Protein AF-A0A5D4SRN9-F1 (afdb_monomer_lite)

Sequence (86 aa):
MSQYRLMNMIGIFIFGGIALLVVLQTDKAEKAIEAGAFAAVMAVIYFVLAAICEKNRSIFIPVIGVLAVLAVSMIFLQGFFFGSHH

Secondary structure (DSSP, 8-state):
--HHHHHHHHHHHHHHHHHHHHHHH--SHHHHHHHHHHHHHHHHHHHHHHHHHHH-HHHHHHHHHHHHHHHHHHHHHHHHHS----

Organism: NCBI:txid324767

pLDDT: mean 81.83, std 9.92, range [44.53, 92.44]

Structure (mmCIF, N/CA/C/O backbone):
data_AF-A0A5D4SRN9-F1
#
_entry.id   AF-A0A5D4SRN9-F1
#
loop_
_atom_site.group_PDB
_atom_site.id
_atom_site.type_symbol
_atom_site.label_atom_id
_atom_site.label_alt_id
_atom_site.label_comp_id
_atom_site.label_asym_id
_atom_site.label_entity_id
_atom_site.label_seq_id
_atom_site.pdbx_PDB_ins_code
_atom_site.Cartn_x
_atom_site.Cartn_y
_atom_site.Cartn_z
_atom_site.occupancy
_atom_site.B_iso_or_equiv
_atom_site.auth_seq_id
_atom_site.auth_comp_id
_atom_site.auth_asym_id
_atom_site.auth_atom_id
_atom_site.pdbx_PDB_model_num
ATOM 1 N N . MET A 1 1 ? -3.771 -12.710 19.931 1.00 58.09 1 MET A N 1
ATOM 2 C CA . MET A 1 1 ? -3.079 -11.805 18.980 1.00 58.09 1 MET A CA 1
ATOM 3 C C . MET A 1 1 ? -4.051 -10.680 18.635 1.00 58.09 1 MET A C 1
ATOM 5 O O . MET A 1 1 ? -5.206 -11.003 18.388 1.00 58.09 1 MET A O 1
ATOM 9 N N . SER A 1 2 ? -3.670 -9.396 18.714 1.00 77.25 2 SER A N 1
ATOM 10 C CA . SER A 1 2 ? -4.611 -8.304 18.390 1.00 77.25 2 SER A CA 1
ATOM 11 C C . SER A 1 2 ? -4.927 -8.296 16.890 1.00 77.25 2 SER A C 1
ATOM 13 O O . SER A 1 2 ? -4.074 -8.662 16.078 1.00 77.25 2 SER A O 1
ATOM 15 N N . GLN A 1 3 ? -6.146 -7.890 16.517 1.00 76.31 3 GLN A N 1
ATOM 16 C CA . GLN A 1 3 ? -6.566 -7.819 15.108 1.00 76.31 3 GLN A CA 1
ATOM 17 C C . GLN A 1 3 ? -5.641 -6.910 14.283 1.00 76.31 3 GLN A C 1
ATOM 19 O O . GLN A 1 3 ? -5.304 -7.246 13.151 1.00 76.31 3 GLN A O 1
ATOM 24 N N . TYR A 1 4 ? -5.133 -5.838 14.892 1.00 79.88 4 TYR A N 1
ATOM 25 C CA . TYR A 1 4 ? -4.129 -4.956 14.304 1.00 79.88 4 TYR A CA 1
ATOM 26 C C . TYR A 1 4 ? -2.805 -5.662 13.983 1.00 79.88 4 TYR A C 1
ATOM 28 O O . TYR A 1 4 ? -2.307 -5.573 12.862 1.00 79.88 4 TYR A O 1
ATOM 36 N N . ARG A 1 5 ? -2.253 -6.439 14.930 1.00 82.94 5 ARG A N 1
ATOM 37 C CA . ARG A 1 5 ? -1.023 -7.216 14.693 1.00 82.94 5 ARG A CA 1
ATOM 38 C C . ARG A 1 5 ? -1.192 -8.221 13.559 1.00 82.94 5 ARG A C 1
ATOM 40 O O . ARG A 1 5 ? -0.270 -8.389 12.768 1.00 82.94 5 ARG A O 1
ATOM 47 N N . LEU A 1 6 ? -2.352 -8.873 13.482 1.00 85.44 6 LEU A N 1
ATOM 48 C CA . LEU A 1 6 ? -2.651 -9.808 12.401 1.00 85.44 6 LEU A CA 1
ATOM 49 C C . LEU A 1 6 ? -2.706 -9.086 11.045 1.00 85.44 6 LEU A C 1
ATOM 51 O O . LEU A 1 6 ? -2.040 -9.521 10.109 1.00 85.44 6 LEU A O 1
ATOM 55 N N . MET A 1 7 ? -3.431 -7.964 10.949 1.00 85.62 7 MET A N 1
ATOM 56 C CA . MET A 1 7 ? -3.517 -7.179 9.710 1.00 85.62 7 MET A CA 1
ATOM 57 C C . MET A 1 7 ? -2.150 -6.650 9.268 1.00 85.62 7 MET A C 1
ATOM 59 O O . MET A 1 7 ? -1.818 -6.770 8.091 1.00 85.62 7 MET A O 1
ATOM 63 N N . ASN A 1 8 ? -1.320 -6.140 10.181 1.00 88.81 8 ASN A N 1
ATOM 64 C CA . ASN A 1 8 ? 0.024 -5.683 9.821 1.00 88.81 8 ASN A CA 1
ATOM 65 C C . ASN A 1 8 ? 0.912 -6.825 9.325 1.00 88.81 8 ASN A C 1
ATOM 67 O O . ASN A 1 8 ? 1.625 -6.648 8.343 1.00 88.81 8 ASN A O 1
ATOM 71 N N . MET A 1 9 ? 0.855 -7.998 9.959 1.00 89.50 9 MET A N 1
ATOM 72 C CA . MET A 1 9 ? 1.654 -9.151 9.541 1.00 89.50 9 MET A CA 1
ATOM 73 C C . MET A 1 9 ? 1.251 -9.643 8.143 1.00 89.50 9 MET A C 1
ATOM 75 O O . MET A 1 9 ? 2.120 -9.907 7.315 1.00 89.50 9 MET A O 1
ATOM 79 N N . ILE A 1 10 ? -0.056 -9.692 7.860 1.00 89.69 10 ILE A N 1
ATOM 80 C CA . ILE A 1 10 ? -0.588 -10.004 6.525 1.00 89.69 10 ILE A CA 1
ATOM 81 C C . ILE A 1 10 ? -0.130 -8.951 5.508 1.00 89.69 10 ILE A C 1
ATOM 83 O O . ILE A 1 10 ? 0.356 -9.307 4.439 1.00 89.69 10 ILE A O 1
ATOM 87 N N . GLY A 1 11 ? -0.223 -7.664 5.854 1.00 88.31 11 GLY A N 1
ATOM 88 C CA . GLY A 1 11 ? 0.206 -6.566 4.986 1.00 88.31 11 GLY A CA 1
ATOM 89 C C . GLY A 1 11 ? 1.685 -6.652 4.623 1.00 88.31 11 GLY A C 1
ATOM 90 O O . GLY A 1 11 ? 2.031 -6.578 3.449 1.00 88.31 11 GLY A O 1
ATOM 91 N N . ILE A 1 12 ? 2.555 -6.880 5.609 1.00 90.81 12 ILE A N 1
ATOM 92 C CA . ILE A 1 12 ? 3.999 -7.042 5.385 1.00 90.81 12 ILE A CA 1
ATOM 93 C C . ILE A 1 12 ? 4.274 -8.204 4.424 1.00 90.81 12 ILE A C 1
ATOM 95 O O . ILE A 1 12 ? 5.063 -8.047 3.496 1.00 90.81 12 ILE A O 1
ATOM 99 N N . PHE A 1 13 ? 3.605 -9.346 4.605 1.00 92.06 13 PHE A N 1
ATOM 100 C CA . PHE A 1 13 ? 3.771 -10.497 3.716 1.00 92.06 13 PHE A CA 1
ATOM 101 C C . PHE A 1 13 ? 3.300 -10.211 2.286 1.00 92.06 13 PHE A C 1
ATOM 103 O O . PHE A 1 13 ? 4.015 -10.519 1.335 1.00 92.06 13 PHE A O 1
ATOM 110 N N . ILE A 1 14 ? 2.123 -9.600 2.127 1.00 92.19 14 ILE A N 1
ATOM 111 C CA . ILE A 1 14 ? 1.549 -9.295 0.811 1.00 92.19 14 ILE A CA 1
ATOM 112 C C . ILE A 1 14 ? 2.403 -8.257 0.081 1.00 92.19 14 ILE A C 1
ATOM 114 O O . ILE A 1 14 ? 2.864 -8.518 -1.027 1.00 92.19 14 ILE A O 1
ATOM 118 N N . PHE A 1 15 ? 2.652 -7.095 0.689 1.00 92.44 15 PHE A N 1
ATOM 119 C CA . PHE A 1 15 ? 3.389 -6.014 0.029 1.00 92.44 15 PHE A CA 1
ATOM 120 C C . PHE A 1 15 ? 4.876 -6.328 -0.129 1.00 92.44 15 PHE A C 1
ATOM 122 O O . PHE A 1 15 ? 5.466 -5.931 -1.129 1.00 92.44 15 PHE A O 1
ATOM 129 N N . GLY A 1 16 ? 5.470 -7.095 0.790 1.00 89.50 16 GLY A N 1
ATOM 130 C CA . GLY A 1 16 ? 6.817 -7.637 0.613 1.00 89.50 16 GLY A CA 1
ATOM 131 C C . GLY A 1 16 ? 6.895 -8.591 -0.581 1.00 89.50 16 GLY A C 1
ATOM 132 O O . 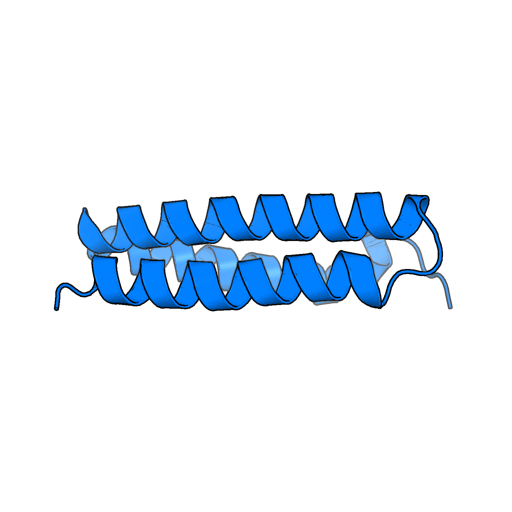GLY A 1 16 ? 7.802 -8.474 -1.402 1.00 89.50 16 GLY A O 1
ATOM 133 N N . GLY A 1 17 ? 5.907 -9.479 -0.732 1.00 89.25 17 GLY A N 1
ATOM 134 C CA . GLY A 1 17 ? 5.788 -10.350 -1.901 1.00 89.25 17 GLY A CA 1
ATOM 135 C C . GLY A 1 17 ? 5.603 -9.566 -3.201 1.00 89.25 17 GLY A C 1
ATOM 136 O O . GLY A 1 17 ? 6.298 -9.833 -4.175 1.00 89.25 17 GLY A O 1
ATOM 137 N N . ILE A 1 18 ? 4.731 -8.554 -3.211 1.00 89.69 18 ILE A N 1
ATOM 138 C CA . ILE A 1 18 ? 4.515 -7.685 -4.378 1.00 89.69 18 ILE A CA 1
ATOM 139 C C . ILE A 1 18 ? 5.795 -6.929 -4.741 1.00 89.69 18 ILE A C 1
ATOM 141 O O . ILE A 1 18 ? 6.163 -6.906 -5.909 1.00 89.69 18 ILE A O 1
ATOM 145 N N . ALA A 1 19 ? 6.509 -6.356 -3.769 1.00 87.50 19 ALA A N 1
ATOM 146 C CA . ALA A 1 19 ? 7.774 -5.670 -4.025 1.00 87.50 19 ALA A CA 1
ATOM 147 C C . ALA A 1 19 ? 8.809 -6.608 -4.667 1.00 87.50 19 ALA A C 1
ATOM 149 O O . ALA A 1 19 ? 9.485 -6.232 -5.622 1.00 87.50 19 ALA A O 1
ATOM 150 N N . LEU A 1 20 ? 8.885 -7.852 -4.189 1.00 88.75 20 LEU A N 1
ATOM 151 C CA . LEU A 1 20 ? 9.761 -8.872 -4.755 1.00 88.75 20 LEU A CA 1
ATOM 152 C C . LEU A 1 20 ? 9.346 -9.254 -6.187 1.00 88.75 20 LEU A C 1
ATOM 154 O O . LEU A 1 20 ? 10.201 -9.370 -7.061 1.00 88.75 20 LEU A O 1
ATOM 158 N N . LEU A 1 21 ? 8.043 -9.374 -6.458 1.00 87.75 21 LEU A N 1
ATOM 159 C CA . LEU A 1 21 ? 7.521 -9.622 -7.806 1.00 87.75 21 LEU A CA 1
ATOM 160 C C . LEU A 1 21 ? 7.806 -8.459 -8.763 1.00 87.75 21 LEU A C 1
ATOM 162 O O . LEU A 1 21 ? 8.209 -8.707 -9.894 1.00 87.75 21 LEU A O 1
ATOM 166 N N . VAL A 1 22 ? 7.669 -7.207 -8.314 1.00 87.38 22 VAL A N 1
ATOM 167 C CA . VAL A 1 22 ? 7.994 -6.019 -9.123 1.00 87.38 22 VAL A CA 1
ATOM 168 C C . VAL A 1 22 ? 9.461 -6.041 -9.551 1.00 87.38 22 VAL A C 1
ATOM 170 O O . VAL A 1 22 ? 9.759 -5.740 -10.704 1.00 87.38 22 VAL A O 1
ATOM 173 N N . VAL A 1 23 ? 10.375 -6.446 -8.667 1.00 85.00 23 VAL A N 1
ATOM 174 C CA . VAL A 1 23 ? 11.805 -6.549 -9.000 1.00 85.00 23 VAL A CA 1
ATOM 175 C C . VAL A 1 23 ? 12.095 -7.728 -9.934 1.0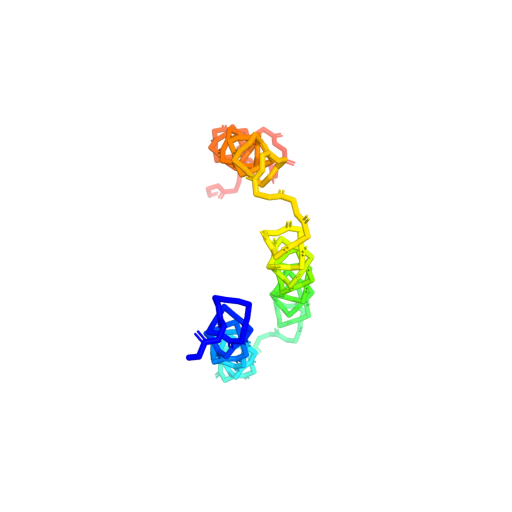0 85.00 23 VAL A C 1
ATOM 177 O O . VAL A 1 23 ? 12.897 -7.588 -10.850 1.00 85.00 23 VAL A O 1
ATOM 180 N N . LEU A 1 24 ? 11.459 -8.884 -9.720 1.00 84.50 24 LEU A N 1
ATOM 181 C CA . LEU A 1 24 ? 11.761 -10.104 -10.478 1.00 84.50 24 LEU A CA 1
ATOM 182 C C . LEU A 1 24 ? 11.081 -10.188 -11.849 1.00 84.50 24 LEU A C 1
ATOM 184 O O . LEU A 1 24 ? 11.615 -10.841 -12.738 1.00 84.50 24 LEU A O 1
ATOM 188 N N . GLN A 1 25 ? 9.893 -9.603 -12.010 1.00 83.88 25 GLN A N 1
ATOM 189 C CA . GLN A 1 25 ? 9.065 -9.789 -13.209 1.00 83.88 25 GLN A CA 1
ATOM 190 C C . GLN A 1 25 ? 9.098 -8.605 -14.175 1.00 83.88 25 GLN A C 1
ATOM 192 O O . GLN A 1 25 ? 8.555 -8.707 -15.275 1.00 83.88 25 GLN A O 1
ATOM 197 N N . THR A 1 26 ? 9.696 -7.476 -13.793 1.00 76.81 26 THR A N 1
ATOM 198 C CA . THR A 1 26 ? 9.611 -6.263 -14.608 1.00 76.81 26 THR A CA 1
ATOM 199 C C . THR A 1 26 ? 10.889 -6.033 -15.408 1.00 76.81 26 THR A C 1
ATOM 201 O O . THR A 1 26 ? 11.850 -5.458 -14.912 1.00 76.81 26 THR A O 1
ATOM 204 N N . ASP A 1 27 ? 10.872 -6.426 -16.684 1.00 69.69 27 ASP A N 1
ATOM 205 C CA . ASP A 1 27 ? 12.017 -6.294 -17.604 1.00 69.69 27 ASP A CA 1
ATOM 206 C C . ASP A 1 27 ? 12.387 -4.840 -17.960 1.00 69.69 27 ASP A C 1
ATOM 208 O O . ASP A 1 27 ? 13.494 -4.568 -18.426 1.00 69.69 27 ASP A O 1
ATOM 212 N N . LYS A 1 28 ? 11.472 -3.877 -17.768 1.00 77.88 28 LYS A N 1
ATOM 213 C CA . LYS A 1 28 ? 11.709 -2.451 -18.059 1.00 77.88 28 LYS A CA 1
ATOM 214 C C . LYS A 1 28 ? 11.729 -1.627 -16.779 1.00 77.88 28 LYS A C 1
ATOM 216 O O . LYS A 1 28 ? 10.726 -1.572 -16.073 1.00 77.88 28 LYS A O 1
ATOM 221 N N . ALA A 1 29 ? 12.824 -0.901 -16.548 1.00 72.75 29 ALA A N 1
ATOM 222 C CA . ALA A 1 29 ? 12.991 -0.040 -15.375 1.00 72.75 29 ALA A CA 1
ATOM 223 C C . ALA A 1 29 ? 11.848 0.982 -15.205 1.00 72.75 29 ALA A C 1
ATOM 225 O O . ALA A 1 29 ? 11.375 1.189 -14.096 1.00 72.75 29 ALA A O 1
ATOM 226 N N . GLU A 1 30 ? 11.349 1.558 -16.300 1.00 73.81 30 GLU A N 1
ATOM 227 C CA . GLU A 1 30 ? 10.215 2.496 -16.287 1.00 73.81 30 GLU A CA 1
ATOM 228 C C . GLU A 1 30 ? 8.933 1.849 -15.735 1.00 73.81 30 GLU A C 1
ATOM 230 O O . GLU A 1 30 ? 8.321 2.367 -14.803 1.00 73.81 30 GLU A O 1
ATOM 235 N N . LYS A 1 31 ? 8.594 0.643 -1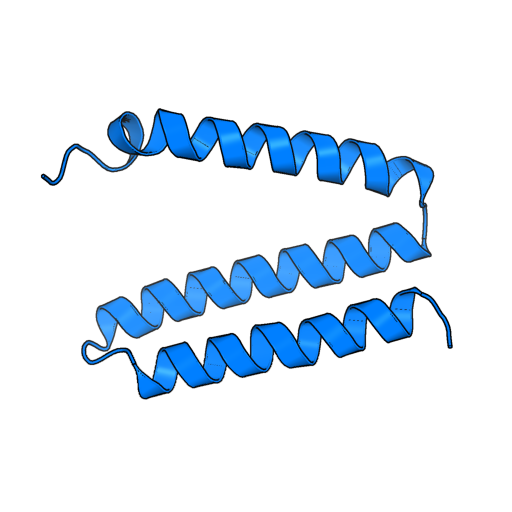6.210 1.00 74.06 31 LYS A N 1
ATOM 236 C CA . LYS A 1 31 ? 7.443 -0.118 -15.699 1.00 74.06 31 LYS A CA 1
ATOM 237 C C . LYS A 1 31 ? 7.643 -0.573 -14.253 1.00 74.06 31 LYS A C 1
ATOM 239 O O . LYS A 1 31 ? 6.674 -0.670 -13.506 1.00 74.06 31 LYS A O 1
ATOM 244 N N . ALA A 1 32 ? 8.885 -0.844 -13.852 1.00 77.81 32 ALA A N 1
ATOM 245 C CA . ALA A 1 32 ? 9.208 -1.242 -12.484 1.00 77.81 32 ALA A CA 1
ATOM 246 C C . ALA A 1 32 ? 9.005 -0.074 -11.510 1.00 77.81 32 ALA A C 1
ATOM 248 O O . ALA A 1 32 ? 8.506 -0.272 -10.403 1.00 77.81 32 ALA A O 1
ATOM 249 N N . ILE A 1 33 ? 9.344 1.146 -11.939 1.00 81.81 33 ILE A N 1
ATOM 250 C CA . ILE A 1 33 ? 9.130 2.372 -11.164 1.00 81.81 33 ILE A CA 1
ATOM 251 C C . ILE A 1 33 ? 7.633 2.653 -11.009 1.00 81.81 33 ILE A C 1
ATOM 253 O O . ILE A 1 33 ? 7.188 2.901 -9.892 1.00 81.81 33 ILE A O 1
ATOM 257 N N . GLU A 1 34 ? 6.842 2.558 -12.081 1.00 78.69 34 GLU A N 1
ATOM 258 C CA . GLU A 1 34 ? 5.385 2.753 -12.012 1.00 78.69 34 GLU A CA 1
ATOM 259 C C . GLU A 1 34 ? 4.701 1.706 -11.122 1.00 78.69 34 GLU A C 1
ATOM 261 O O . GLU A 1 34 ? 3.942 2.053 -10.214 1.00 78.69 34 GLU A O 1
ATOM 266 N N . ALA A 1 35 ? 5.006 0.422 -11.335 1.00 82.50 35 ALA A N 1
ATOM 267 C CA . ALA A 1 35 ? 4.438 -0.670 -10.548 1.00 82.50 35 ALA A CA 1
ATOM 268 C C . ALA A 1 35 ? 4.874 -0.601 -9.076 1.00 82.50 35 ALA A C 1
ATOM 270 O O . ALA A 1 35 ? 4.0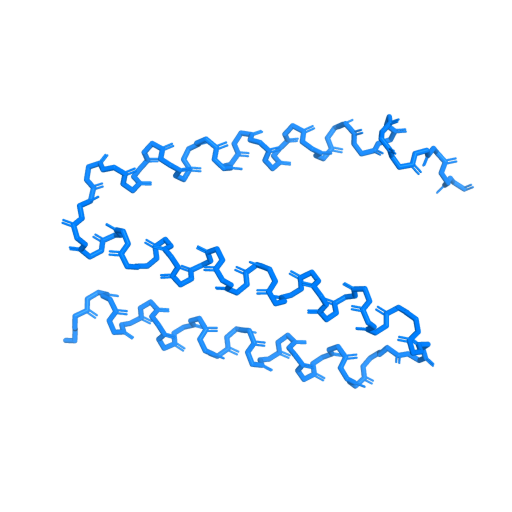64 -0.821 -8.174 1.00 82.50 35 ALA A O 1
ATOM 271 N N . GLY A 1 36 ? 6.136 -0.247 -8.821 1.00 84.88 36 GLY A N 1
ATOM 272 C CA . GLY A 1 36 ? 6.671 -0.046 -7.478 1.00 84.88 36 GLY A CA 1
ATOM 273 C C . GLY A 1 36 ? 6.025 1.140 -6.764 1.00 84.88 36 GLY A C 1
ATOM 274 O O . GLY A 1 36 ? 5.632 1.015 -5.604 1.00 84.88 36 GLY A O 1
ATOM 275 N N . ALA A 1 37 ? 5.846 2.268 -7.457 1.00 85.56 37 ALA A N 1
ATOM 276 C CA . ALA A 1 37 ? 5.160 3.440 -6.919 1.00 85.56 37 ALA A CA 1
ATOM 277 C C . ALA A 1 37 ? 3.696 3.125 -6.584 1.00 85.56 37 ALA A C 1
ATOM 279 O O . ALA A 1 37 ? 3.229 3.450 -5.492 1.00 85.56 37 ALA A O 1
ATOM 280 N N . PHE A 1 38 ? 2.991 2.422 -7.474 1.00 85.44 38 PHE A N 1
ATOM 281 C CA . PHE A 1 38 ? 1.626 1.971 -7.221 1.00 85.44 38 PHE A CA 1
ATOM 282 C C . PHE A 1 38 ? 1.549 1.037 -6.004 1.00 85.44 38 PHE A C 1
ATOM 284 O O . PHE A 1 38 ? 0.732 1.249 -5.105 1.00 85.44 38 PHE A O 1
ATOM 291 N N . ALA A 1 39 ? 2.438 0.044 -5.924 1.00 88.38 39 ALA A N 1
ATOM 292 C CA . ALA A 1 39 ? 2.502 -0.878 -4.794 1.00 88.38 39 ALA A CA 1
ATOM 293 C C . ALA A 1 39 ? 2.787 -0.153 -3.468 1.00 88.38 39 ALA A C 1
ATOM 2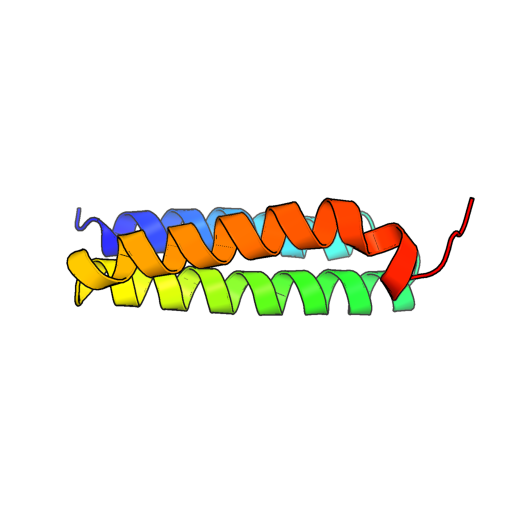95 O O . ALA A 1 39 ? 2.158 -0.460 -2.454 1.00 88.38 39 ALA A O 1
ATOM 296 N N . ALA A 1 40 ? 3.681 0.840 -3.473 1.00 88.88 40 ALA A N 1
ATOM 297 C CA . ALA A 1 40 ? 3.995 1.648 -2.299 1.00 88.88 40 ALA A CA 1
ATOM 298 C C . ALA A 1 40 ? 2.786 2.472 -1.823 1.00 88.88 40 ALA A C 1
ATOM 300 O O . ALA A 1 40 ? 2.475 2.475 -0.631 1.00 88.88 40 ALA A O 1
ATOM 301 N N . VAL A 1 41 ? 2.061 3.119 -2.742 1.00 90.31 41 VAL A N 1
ATOM 302 C CA . VAL A 1 41 ? 0.836 3.870 -2.415 1.00 90.31 41 VAL A CA 1
ATOM 303 C C . VAL A 1 41 ? -0.221 2.945 -1.809 1.00 90.31 41 VAL A C 1
ATOM 305 O O . VAL A 1 41 ? -0.799 3.259 -0.767 1.00 90.31 41 VAL A O 1
ATOM 308 N N . MET A 1 42 ? -0.430 1.770 -2.405 1.00 88.25 42 MET A N 1
ATOM 309 C CA . MET A 1 42 ? -1.381 0.783 -1.889 1.00 88.25 42 MET A CA 1
ATOM 310 C C . MET A 1 42 ? -0.983 0.251 -0.507 1.00 88.25 42 MET A C 1
ATOM 312 O O . MET A 1 42 ? -1.853 0.073 0.350 1.00 88.25 42 MET A O 1
ATOM 316 N N . ALA A 1 43 ? 0.315 0.057 -0.254 1.00 90.62 43 ALA A N 1
ATOM 317 C CA . ALA A 1 43 ? 0.819 -0.343 1.056 1.00 90.62 43 ALA A CA 1
ATOM 318 C C . ALA A 1 43 ? 0.491 0.706 2.124 1.00 90.62 43 ALA A C 1
ATOM 320 O O . ALA A 1 43 ? -0.028 0.367 3.189 1.00 90.62 43 ALA A O 1
ATOM 321 N N . VAL A 1 44 ? 0.724 1.989 1.827 1.00 92.44 44 VAL A N 1
ATOM 322 C CA . VAL A 1 44 ? 0.397 3.092 2.743 1.00 92.44 44 VAL A CA 1
ATOM 323 C C . VAL A 1 44 ? -1.098 3.113 3.059 1.00 92.44 44 VAL A C 1
ATOM 325 O O . VAL A 1 44 ? -1.467 3.146 4.234 1.00 92.44 44 VAL A O 1
ATOM 328 N N . ILE A 1 45 ? -1.961 3.026 2.042 1.00 90.25 45 ILE A N 1
ATOM 329 C CA . ILE A 1 45 ? -3.420 3.000 2.230 1.00 90.25 45 ILE A CA 1
ATOM 330 C C . ILE A 1 45 ? -3.829 1.828 3.132 1.00 90.25 45 ILE A C 1
ATOM 332 O O . ILE A 1 45 ? -4.623 2.007 4.057 1.00 90.25 45 ILE A O 1
ATOM 336 N N . TYR A 1 46 ? -3.255 0.642 2.914 1.00 90.50 46 TYR A N 1
ATOM 337 C CA . TYR A 1 46 ? -3.538 -0.537 3.726 1.00 90.50 46 TYR A CA 1
ATOM 338 C C . TYR A 1 46 ? -3.157 -0.349 5.201 1.00 90.50 46 TYR A C 1
ATOM 340 O O . TYR A 1 46 ? -3.972 -0.623 6.084 1.00 90.50 46 TYR A O 1
ATOM 348 N N . PHE A 1 47 ? -1.947 0.137 5.494 1.00 89.38 47 PHE A N 1
ATOM 349 C CA . PHE A 1 47 ? -1.504 0.328 6.880 1.00 89.38 47 PHE A CA 1
ATOM 350 C C . PHE A 1 47 ? -2.286 1.439 7.592 1.00 89.38 47 PHE A C 1
ATOM 352 O O . PHE A 1 47 ? -2.607 1.304 8.774 1.00 89.38 47 PHE A O 1
ATOM 359 N N . VAL A 1 48 ? -2.670 2.498 6.872 1.00 89.31 48 VAL A N 1
ATOM 360 C CA . VAL A 1 48 ? -3.567 3.538 7.396 1.00 89.31 48 VAL A CA 1
ATOM 361 C C . VAL A 1 48 ? -4.936 2.947 7.741 1.00 89.31 48 VAL A C 1
ATOM 363 O O . VAL A 1 48 ? -5.455 3.195 8.828 1.00 89.31 48 VAL A O 1
ATOM 366 N N . LEU A 1 49 ? -5.506 2.108 6.872 1.00 87.31 49 LEU A N 1
ATOM 367 C CA . LEU A 1 49 ? -6.767 1.412 7.141 1.00 87.31 49 LEU A CA 1
ATOM 368 C C . LEU A 1 49 ? -6.669 0.453 8.329 1.00 87.31 49 LEU A C 1
ATOM 370 O O . LEU A 1 49 ? -7.591 0.405 9.144 1.00 87.31 49 LEU A O 1
ATOM 374 N N . ALA A 1 50 ? -5.564 -0.283 8.458 1.00 87.00 50 ALA A N 1
ATOM 375 C CA . ALA A 1 50 ? -5.323 -1.165 9.597 1.00 87.00 50 ALA A CA 1
ATOM 376 C C . ALA A 1 50 ? -5.274 -0.373 10.917 1.00 87.00 50 ALA A C 1
ATOM 378 O O . ALA A 1 50 ? -5.894 -0.779 11.902 1.00 87.00 50 ALA A O 1
ATOM 379 N N . ALA A 1 51 ? -4.620 0.792 10.922 1.00 86.44 51 ALA A N 1
ATOM 380 C CA . ALA A 1 51 ? -4.586 1.688 12.077 1.00 86.44 51 ALA A CA 1
ATOM 381 C C . ALA A 1 51 ? -5.971 2.286 12.403 1.00 86.44 51 ALA A C 1
ATOM 383 O O . ALA A 1 51 ? -6.362 2.362 13.569 1.00 86.44 51 ALA A O 1
ATOM 384 N N . ILE A 1 52 ? -6.754 2.670 11.386 1.00 84.88 52 ILE A N 1
ATOM 385 C CA . ILE A 1 52 ? -8.134 3.156 11.570 1.00 84.88 52 ILE A CA 1
ATOM 386 C C . ILE A 1 52 ? -9.036 2.043 12.119 1.00 84.88 52 ILE A C 1
ATOM 388 O O . ILE A 1 52 ? -9.846 2.310 13.004 1.00 84.88 52 ILE A O 1
ATOM 392 N N . CYS A 1 53 ? -8.881 0.804 11.645 1.00 82.75 53 CYS A N 1
ATOM 393 C CA . CYS A 1 53 ? -9.624 -0.361 12.132 1.00 82.75 53 CYS A CA 1
ATOM 394 C C . CYS A 1 53 ? -9.417 -0.582 13.636 1.00 82.75 53 CYS A C 1
ATOM 396 O O . CYS A 1 53 ? -10.382 -0.844 14.356 1.00 82.75 53 CYS A O 1
ATOM 398 N N . GLU A 1 54 ? -8.177 -0.435 14.115 1.00 83.31 54 GLU A N 1
ATOM 399 C CA . GLU A 1 54 ? -7.851 -0.555 15.539 1.00 83.31 54 GLU A CA 1
ATOM 400 C C . GLU A 1 54 ? -8.433 0.600 16.361 1.00 83.31 54 GLU A C 1
ATOM 402 O O . GLU A 1 54 ? -8.996 0.376 17.431 1.00 83.31 54 GLU A O 1
ATOM 407 N N . LYS A 1 55 ? -8.331 1.834 15.853 1.00 83.38 55 LYS A N 1
ATOM 408 C CA . LYS A 1 55 ? -8.735 3.037 16.591 1.00 83.38 55 LYS A CA 1
ATOM 409 C C . LYS A 1 55 ? -10.247 3.262 16.609 1.00 83.38 55 LYS A C 1
ATOM 411 O O . LYS A 1 55 ? -10.787 3.687 17.627 1.00 83.38 55 LYS A O 1
ATOM 416 N N . ASN A 1 56 ? -10.934 3.051 15.486 1.00 82.19 56 ASN A N 1
ATOM 417 C CA . ASN A 1 56 ? -12.370 3.289 15.369 1.00 82.19 56 ASN A CA 1
ATOM 418 C C . ASN A 1 56 ? -13.014 2.436 14.265 1.00 82.19 56 ASN A C 1
ATOM 420 O O . ASN A 1 56 ? -13.146 2.839 13.105 1.00 82.19 56 ASN A O 1
ATOM 424 N N . ARG A 1 57 ? -13.514 1.269 14.673 1.00 75.44 57 ARG A N 1
ATOM 425 C CA . ARG A 1 57 ? -14.167 0.301 13.786 1.00 75.44 57 ARG A CA 1
ATOM 426 C C . ARG A 1 57 ? -15.423 0.839 13.089 1.00 75.44 57 ARG A C 1
ATOM 428 O O . ARG A 1 57 ? -15.751 0.375 12.003 1.00 75.44 57 ARG A O 1
ATOM 435 N N . SER A 1 58 ? -16.095 1.827 13.686 1.00 82.06 58 SER A N 1
ATOM 436 C CA . SER A 1 58 ? -17.291 2.460 13.112 1.00 82.06 58 SER A CA 1
ATOM 437 C C . SER A 1 58 ? -16.964 3.289 11.866 1.00 82.06 58 SER A C 1
ATOM 439 O O . SER A 1 58 ? -17.754 3.341 10.932 1.00 82.06 58 SER A O 1
ATOM 441 N N . ILE A 1 59 ? -15.764 3.880 11.810 1.00 82.31 59 ILE A N 1
ATOM 442 C CA . ILE A 1 59 ? -15.292 4.666 10.657 1.00 82.31 59 ILE A CA 1
ATOM 443 C C . ILE A 1 59 ? -14.668 3.759 9.587 1.00 82.31 59 ILE A C 1
ATOM 445 O O . ILE A 1 59 ? -14.719 4.063 8.400 1.00 82.31 59 ILE A O 1
ATOM 449 N N . PHE A 1 60 ? -14.125 2.606 9.977 1.00 80.81 60 PHE A N 1
ATOM 450 C CA . PHE A 1 60 ? -13.501 1.665 9.048 1.00 80.81 60 PHE A CA 1
ATOM 451 C C . PHE A 1 60 ? -14.463 1.141 7.965 1.00 80.81 60 PHE A C 1
ATOM 453 O O . PHE A 1 60 ? -14.115 1.143 6.786 1.00 80.81 60 PHE A O 1
ATOM 460 N N . ILE A 1 61 ? -15.679 0.733 8.349 1.00 82.94 61 ILE A N 1
ATOM 461 C CA . ILE A 1 61 ? -16.686 0.192 7.419 1.00 82.94 61 ILE A CA 1
ATOM 462 C C . ILE A 1 61 ? -17.072 1.197 6.316 1.00 82.94 61 ILE A C 1
ATOM 464 O O . ILE A 1 61 ? -16.973 0.832 5.143 1.00 82.94 61 ILE A O 1
ATOM 468 N N . PRO A 1 62 ? -17.476 2.448 6.622 1.00 86.00 62 PRO A N 1
ATOM 469 C CA . PRO A 1 62 ? -17.820 3.413 5.584 1.00 86.00 62 PRO A CA 1
ATOM 470 C C . PRO A 1 62 ? -16.614 3.793 4.720 1.00 86.00 62 PRO A C 1
ATOM 472 O O . PRO A 1 62 ? -16.774 3.935 3.512 1.00 86.00 62 PRO A O 1
ATOM 475 N N . VAL A 1 63 ? -15.403 3.889 5.284 1.00 86.69 63 VAL A N 1
ATOM 476 C CA . VAL A 1 63 ? -14.192 4.189 4.498 1.00 86.69 63 VAL A CA 1
ATOM 477 C C . VAL A 1 63 ? -13.887 3.071 3.495 1.00 86.69 63 VAL A C 1
ATOM 479 O O . VAL A 1 63 ? -13.612 3.362 2.332 1.00 86.69 63 VAL A O 1
ATOM 482 N N . ILE A 1 64 ? -13.993 1.799 3.896 1.00 86.81 64 ILE A N 1
ATOM 483 C CA . ILE A 1 64 ? -13.863 0.672 2.959 1.00 86.81 64 ILE A CA 1
ATOM 484 C C . ILE A 1 64 ? -14.974 0.687 1.913 1.00 86.81 64 ILE A C 1
ATOM 486 O O . ILE A 1 64 ? -14.692 0.464 0.739 1.00 86.81 64 ILE A O 1
ATOM 490 N N . GLY A 1 65 ? -16.216 0.964 2.314 1.00 87.75 65 GLY A N 1
ATOM 491 C CA . GLY A 1 65 ? -17.339 1.059 1.384 1.00 87.75 65 GLY A CA 1
ATOM 492 C C . GLY A 1 65 ? -17.094 2.107 0.297 1.00 87.75 65 GLY A C 1
ATOM 493 O O . GLY A 1 65 ? -17.248 1.817 -0.886 1.00 87.75 65 GLY A O 1
ATOM 494 N N . VAL A 1 66 ? -16.626 3.297 0.684 1.00 89.38 66 VAL A N 1
ATOM 495 C CA . VAL A 1 66 ? -16.270 4.367 -0.259 1.00 89.38 66 VAL A CA 1
ATOM 496 C C . VAL A 1 66 ? -15.116 3.942 -1.166 1.00 89.38 66 VAL A C 1
ATOM 498 O O . VAL A 1 66 ? -15.214 4.108 -2.379 1.00 89.38 66 VAL A O 1
ATOM 501 N N . LEU A 1 67 ? -14.051 3.352 -0.617 1.00 87.00 67 LEU A N 1
ATOM 502 C CA . LEU A 1 67 ? -12.922 2.863 -1.416 1.00 87.00 67 LEU A CA 1
ATOM 503 C C . LEU A 1 67 ? -13.340 1.781 -2.417 1.00 87.00 67 LEU A C 1
ATOM 505 O O . LEU A 1 67 ? -12.876 1.803 -3.552 1.00 87.00 67 LEU A O 1
ATOM 509 N N . ALA A 1 68 ? -14.233 0.870 -2.031 1.00 86.88 68 ALA A N 1
ATOM 510 C CA . ALA A 1 68 ? -14.754 -0.161 -2.920 1.00 86.88 68 ALA A CA 1
ATOM 511 C C . ALA A 1 68 ? -15.561 0.454 -4.072 1.00 86.88 68 ALA A C 1
ATOM 513 O O . ALA A 1 68 ? -15.344 0.100 -5.229 1.00 86.88 68 ALA A O 1
ATOM 514 N N . VAL A 1 69 ? -16.439 1.418 -3.777 1.00 90.06 69 VAL A N 1
ATOM 515 C CA . VAL A 1 69 ? -17.204 2.140 -4.806 1.00 90.06 69 VAL A CA 1
ATOM 516 C C . VAL A 1 69 ? -16.273 2.902 -5.746 1.00 90.06 69 VAL A C 1
ATOM 518 O O . VAL A 1 69 ? -16.439 2.817 -6.962 1.00 90.06 69 VAL A O 1
ATOM 521 N N . LEU A 1 70 ? -15.275 3.611 -5.213 1.00 86.38 70 LEU A N 1
ATOM 522 C CA . LEU A 1 70 ? -14.283 4.322 -6.021 1.00 86.38 70 LEU A CA 1
ATOM 523 C C . LEU A 1 70 ? -13.483 3.365 -6.910 1.00 86.38 70 LEU A C 1
ATOM 525 O O . LEU A 1 70 ? -13.327 3.643 -8.095 1.00 86.38 70 LEU A O 1
ATOM 529 N N . ALA A 1 71 ? -13.030 2.230 -6.372 1.00 83.19 71 ALA A N 1
ATOM 530 C CA . ALA A 1 71 ? -12.287 1.225 -7.125 1.00 83.19 71 ALA A CA 1
ATOM 531 C C . ALA A 1 71 ? -13.127 0.638 -8.268 1.00 83.19 71 ALA A C 1
ATOM 533 O O . ALA A 1 71 ? -12.679 0.618 -9.410 1.00 83.19 71 ALA A O 1
ATOM 534 N N . VAL A 1 72 ? -14.367 0.229 -7.983 1.00 87.12 72 VAL A N 1
ATOM 535 C CA . VAL A 1 72 ? -15.294 -0.296 -8.998 1.00 87.12 72 VAL A CA 1
ATOM 536 C C . VAL A 1 72 ? -15.582 0.757 -10.065 1.00 87.12 72 VAL A C 1
ATOM 538 O O . VAL A 1 72 ? -15.542 0.454 -11.253 1.00 87.12 72 VAL A O 1
ATOM 541 N N . SER A 1 73 ? -15.809 2.007 -9.664 1.00 84.81 73 SER A N 1
ATOM 542 C CA . SER A 1 73 ? -16.069 3.104 -10.603 1.00 84.81 73 SER A CA 1
ATOM 543 C C . SER A 1 73 ? -14.863 3.370 -11.507 1.00 84.81 73 SER A C 1
ATOM 545 O O . SER A 1 73 ? -15.027 3.548 -12.711 1.00 84.81 73 SER A O 1
ATOM 547 N N . MET A 1 74 ? -13.649 3.341 -10.947 1.00 80.12 74 MET A N 1
ATOM 548 C CA . MET A 1 74 ? -12.397 3.485 -11.696 1.00 80.12 74 MET A CA 1
ATOM 549 C C . MET A 1 74 ? -12.208 2.388 -12.747 1.00 80.12 74 MET A C 1
ATOM 551 O O . MET A 1 74 ? -11.728 2.701 -13.829 1.00 80.12 74 MET A O 1
ATOM 555 N N . ILE A 1 75 ? -12.634 1.144 -12.493 1.00 79.94 75 ILE A N 1
ATOM 556 C CA . ILE A 1 75 ? -12.568 0.062 -13.496 1.00 79.94 75 ILE A CA 1
ATOM 557 C C . ILE A 1 75 ? -13.380 0.432 -14.746 1.00 79.94 75 ILE A C 1
ATOM 559 O O . ILE A 1 75 ? -12.899 0.282 -15.867 1.00 79.94 75 ILE A O 1
ATOM 563 N N . PHE A 1 76 ? -14.591 0.966 -14.570 1.00 81.00 76 PHE A N 1
ATOM 564 C CA . PHE A 1 76 ? -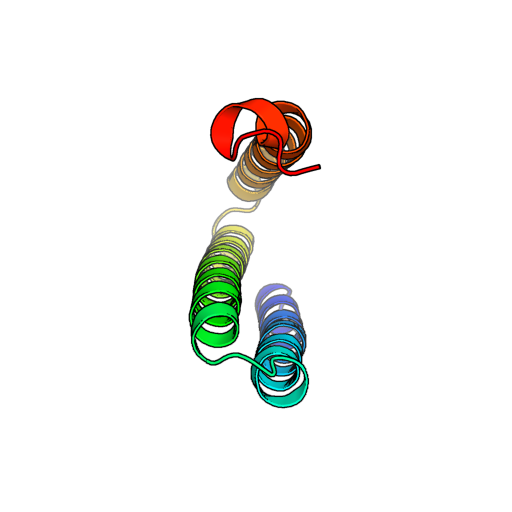15.437 1.387 -15.693 1.00 81.00 76 PHE A CA 1
ATOM 565 C C . PHE A 1 76 ? -14.960 2.688 -16.348 1.00 81.00 76 PHE A C 1
ATOM 567 O O . PHE A 1 76 ? -15.125 2.878 -17.550 1.00 81.00 76 PHE A O 1
ATOM 574 N N . LEU A 1 77 ? -14.347 3.578 -15.568 1.00 77.00 77 LEU A N 1
ATOM 575 C CA . LEU A 1 77 ? -13.826 4.861 -16.035 1.00 77.00 77 LEU A CA 1
ATOM 576 C C . LEU A 1 77 ? -12.406 4.763 -16.616 1.00 77.00 77 LEU A C 1
ATOM 578 O O . LEU A 1 77 ? -11.939 5.733 -17.213 1.00 77.00 77 LEU A O 1
ATOM 582 N N . GLN A 1 78 ? -11.725 3.614 -16.504 1.00 71.00 78 GLN A N 1
ATOM 583 C CA . GLN A 1 78 ? -10.335 3.469 -16.953 1.00 71.00 78 GLN A CA 1
ATOM 584 C C . GLN A 1 78 ? -10.177 3.813 -18.440 1.00 71.00 78 GLN A C 1
ATOM 586 O O . GLN A 1 78 ? -9.225 4.490 -18.814 1.00 71.00 78 GLN A O 1
ATOM 591 N N . GLY A 1 79 ? -11.140 3.409 -19.280 1.00 65.06 79 GLY A N 1
ATOM 592 C CA . GLY A 1 79 ? -11.108 3.678 -20.721 1.00 65.06 79 GLY A CA 1
ATOM 593 C C . GLY A 1 79 ? -11.274 5.160 -21.065 1.00 65.06 79 GLY A C 1
ATOM 594 O O . GLY A 1 79 ? -10.824 5.598 -22.121 1.00 65.06 79 GLY A O 1
ATOM 595 N N . PHE A 1 80 ? -11.877 5.939 -20.163 1.00 68.19 80 PHE A N 1
ATOM 596 C CA . PHE A 1 80 ? -12.059 7.380 -20.315 1.00 68.19 80 PHE A CA 1
ATOM 597 C C . PHE A 1 80 ? -10.834 8.171 -19.832 1.00 68.19 80 PHE A C 1
ATOM 599 O O . PHE A 1 80 ? -10.441 9.134 -20.482 1.00 68.19 80 PHE A O 1
ATOM 606 N N . PHE A 1 81 ? -10.207 7.759 -18.723 1.00 62.75 81 PHE A N 1
ATOM 607 C CA . PHE A 1 81 ? -9.065 8.476 -18.133 1.00 62.75 81 PHE A CA 1
ATOM 608 C C . PHE A 1 81 ? -7.700 8.093 -18.712 1.00 62.75 81 PHE A C 1
ATOM 610 O O . PHE A 1 81 ? -6.838 8.959 -18.822 1.00 62.75 81 PHE A O 1
ATOM 617 N N . PHE A 1 82 ? -7.486 6.828 -19.080 1.00 65.31 82 PHE A N 1
ATOM 618 C CA . PHE A 1 82 ? -6.194 6.357 -19.598 1.00 65.31 82 PHE A CA 1
ATOM 619 C C . PHE A 1 82 ? -6.133 6.270 -21.126 1.00 65.31 82 PHE A C 1
ATOM 621 O O . PHE A 1 82 ? -5.074 5.982 -21.679 1.00 65.31 82 PHE A O 1
ATOM 628 N N . GLY A 1 83 ? -7.238 6.578 -21.812 1.00 56.09 83 GLY A N 1
ATOM 629 C CA . GLY A 1 83 ? -7.345 6.454 -23.260 1.00 56.09 83 GLY A CA 1
ATOM 630 C C . GLY A 1 83 ? -7.410 4.991 -23.704 1.00 56.09 83 GLY A C 1
ATOM 631 O O . GLY A 1 83 ? -6.769 4.101 -23.149 1.00 56.09 83 GLY A O 1
ATOM 632 N N . SER A 1 84 ? -8.224 4.728 -24.720 1.00 49.50 84 SER A N 1
ATOM 633 C CA . SER A 1 84 ? -8.324 3.422 -25.372 1.00 49.50 84 SER A CA 1
ATOM 634 C C . SER A 1 84 ? -6.995 3.049 -26.049 1.00 49.50 84 SER A C 1
ATOM 636 O O . SER A 1 84 ? -6.817 3.314 -27.236 1.00 49.50 84 SER A O 1
ATOM 638 N N . HIS A 1 85 ? -6.075 2.408 -25.329 1.00 51.50 85 HIS A N 1
ATOM 639 C CA . HIS A 1 85 ? -5.031 1.581 -25.938 1.00 51.50 85 HIS A CA 1
ATOM 640 C C . HIS A 1 85 ? -5.531 0.135 -26.014 1.00 51.50 85 HIS A C 1
ATOM 642 O O . HIS A 1 85 ? -5.246 -0.690 -25.145 1.00 51.50 85 HIS A O 1
ATOM 648 N N . HIS A 1 86 ? -6.331 -0.125 -27.049 1.00 44.53 86 HIS A N 1
ATOM 649 C CA . HIS A 1 86 ? -6.363 -1.432 -27.699 1.00 44.53 86 HIS A CA 1
ATOM 650 C C . HIS A 1 86 ? -5.189 -1.530 -28.672 1.00 44.53 86 HIS A C 1
ATOM 652 O O . HIS A 1 86 ? -4.872 -0.491 -29.298 1.00 44.53 86 HIS A O 1
#

Radius of gyration: 15.74 Å; chains: 1; bounding box: 31×20×47 Å

Foldseek 3Di:
DDQLVVQVVVLCVVLVVQLVCLVPPDPDPVSSVVSNVVSVVVSVVSNVLSVCCVVPVPVSVVVVVVVVVVVVVCVVCVCVVVPDPD